Protein AF-A0A950A6N8-F1 (afdb_monomer_lite)

Secondary structure (DSSP, 8-state):
----------------------PPPPEEEEEBTEEEEESPPTT-EEEEE-TTS-EEEEEE--TTS-EEE-SPPSEEEEEEEETTS-BPPPEEEBPS-SS-S-SGGGGS---SSEEEEEEPTTSPEEEEEE-

Radius of gyration: 25.16 Å; chains: 1; bounding box: 44×27×98 Å

pLDDT: mean 86.9, std 16.75, range [38.62, 98.62]

Sequence (131 aa):
MHGRLTVALLVTAVLAAAPAAALARVQAGGSVQQVYVTGAGPGEGLALLNPRGRPVATTTAGSLGGAVFRDVRPGRGYRVRGAGGGATPAVTVLPDRPAPPRTRIYDQRIPASGYGYLTTRDGTKLAIDVR

Structure (mmCIF, N/CA/C/O backbone):
data_AF-A0A950A6N8-F1
#
_entry.id   AF-A0A950A6N8-F1
#
loop_
_atom_site.group_PDB
_atom_site.id
_atom_site.type_symbol
_atom_site.label_atom_id
_atom_site.label_alt_id
_atom_site.label_comp_id
_atom_site.label_asym_id
_atom_site.label_entity_id
_atom_site.label_seq_id
_atom_site.pdbx_PDB_ins_code
_atom_site.Cartn_x
_atom_site.Cartn_y
_atom_site.Cartn_z
_atom_site.occupancy
_atom_site.B_iso_or_equiv
_atom_site.auth_seq_id
_atom_site.auth_comp_id
_atom_site.auth_asym_id
_atom_site.auth_atom_id
_atom_site.pdbx_PDB_model_num
ATOM 1 N N . MET A 1 1 ? 23.478 10.017 77.909 1.00 38.97 1 MET A N 1
ATOM 2 C CA . MET A 1 1 ? 22.309 9.426 77.224 1.00 38.97 1 MET A CA 1
ATOM 3 C C . MET A 1 1 ? 22.150 10.137 75.890 1.00 38.97 1 MET A C 1
ATOM 5 O O . MET A 1 1 ? 22.063 11.355 75.887 1.00 38.97 1 MET A O 1
ATOM 9 N N . HIS A 1 2 ? 22.263 9.404 74.780 1.00 43.69 2 HIS A N 1
ATOM 10 C CA . HIS A 1 2 ? 22.273 9.942 73.413 1.00 43.69 2 HIS A CA 1
ATOM 11 C C . HIS A 1 2 ? 20.862 9.917 72.811 1.00 43.69 2 HIS A C 1
ATOM 13 O O . HIS A 1 2 ? 20.160 8.920 72.969 1.00 43.69 2 HIS A O 1
ATOM 19 N N . GLY A 1 3 ? 20.488 10.947 72.050 1.00 38.62 3 GLY A N 1
ATOM 20 C CA . GLY A 1 3 ? 19.356 10.887 71.119 1.00 38.62 3 GLY A CA 1
ATOM 21 C C . GLY A 1 3 ? 18.675 12.244 70.919 1.00 38.62 3 GLY A C 1
ATOM 22 O O . GLY A 1 3 ? 18.451 12.949 71.888 1.00 38.62 3 GLY A O 1
ATOM 23 N N . ARG A 1 4 ? 18.296 12.686 69.718 1.00 46.81 4 ARG A N 1
ATOM 24 C CA . ARG A 1 4 ? 18.285 12.087 68.374 1.00 46.81 4 ARG A CA 1
ATOM 25 C C . ARG A 1 4 ? 18.328 13.253 67.368 1.00 46.81 4 ARG A C 1
ATOM 27 O O . ARG A 1 4 ? 17.606 14.225 67.560 1.00 46.81 4 ARG A O 1
ATOM 34 N N . LEU A 1 5 ? 19.145 13.159 66.317 1.00 45.25 5 LEU A N 1
ATOM 35 C CA . LEU A 1 5 ? 19.094 14.071 65.166 1.00 45.25 5 LEU A CA 1
ATOM 36 C C . LEU A 1 5 ? 18.006 13.589 64.198 1.00 45.25 5 LEU A C 1
ATOM 38 O O . LEU A 1 5 ? 18.073 12.469 63.694 1.00 45.25 5 LE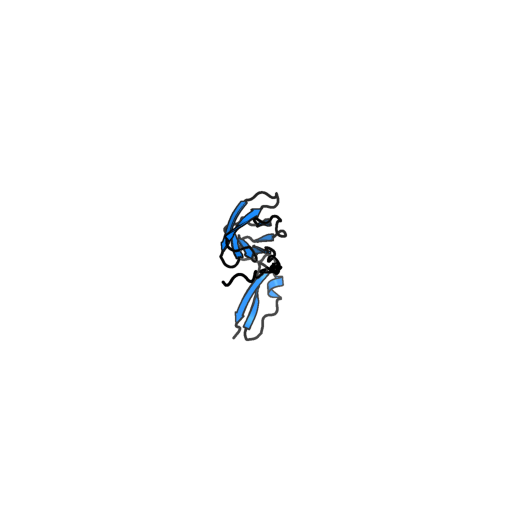U A O 1
ATOM 42 N N . THR A 1 6 ? 17.008 14.430 63.946 1.00 46.53 6 THR A N 1
ATOM 43 C CA . THR A 1 6 ? 15.945 14.189 62.966 1.00 46.53 6 THR A CA 1
ATOM 44 C C . THR A 1 6 ? 16.440 14.632 61.590 1.00 46.53 6 THR A C 1
ATOM 46 O O . THR A 1 6 ? 16.656 15.820 61.363 1.00 46.53 6 THR A O 1
ATOM 49 N N . VAL A 1 7 ? 16.642 13.691 60.668 1.00 47.34 7 VAL A N 1
ATOM 50 C CA . VAL A 1 7 ? 16.970 13.991 59.266 1.00 47.34 7 VAL A CA 1
ATOM 51 C C . VAL A 1 7 ? 15.663 14.066 58.479 1.00 47.34 7 VAL A C 1
ATOM 53 O O . VAL A 1 7 ? 14.929 13.084 58.402 1.00 47.34 7 VAL A O 1
ATOM 56 N N . ALA A 1 8 ? 15.357 15.236 57.918 1.00 52.34 8 ALA A N 1
ATOM 57 C CA . ALA A 1 8 ? 14.228 15.431 57.015 1.00 52.34 8 ALA A CA 1
ATOM 58 C C . ALA A 1 8 ? 14.658 15.109 55.575 1.00 52.34 8 ALA A C 1
ATOM 60 O O . ALA A 1 8 ? 15.556 15.750 55.030 1.00 52.34 8 ALA A O 1
ATOM 61 N N . LEU A 1 9 ? 14.025 14.104 54.968 1.00 47.03 9 LEU A N 1
ATOM 62 C CA . LEU A 1 9 ? 14.266 13.689 53.587 1.00 47.03 9 LEU A CA 1
ATOM 63 C C . LEU A 1 9 ? 13.333 14.472 52.647 1.00 47.03 9 LEU A C 1
ATOM 65 O O . LEU A 1 9 ? 12.128 14.229 52.612 1.00 47.03 9 LEU A O 1
ATOM 69 N N . LEU A 1 10 ? 13.891 15.416 51.889 1.00 50.34 10 LEU A N 1
ATOM 70 C CA . LEU A 1 10 ? 13.206 16.109 50.796 1.00 50.34 10 LEU A CA 1
ATOM 71 C C . LEU A 1 10 ? 13.211 15.211 49.551 1.00 50.34 10 LEU A C 1
ATOM 73 O O . LEU A 1 10 ? 14.262 14.971 48.962 1.00 50.34 10 LEU A O 1
ATOM 77 N N . VAL A 1 11 ? 12.040 14.711 49.155 1.00 54.00 11 VAL A N 1
ATOM 78 C CA . VAL A 1 11 ? 11.853 13.951 47.910 1.00 54.00 11 VAL A CA 1
ATOM 79 C C . VAL A 1 11 ? 11.400 14.916 46.815 1.00 54.00 11 VAL A C 1
ATOM 81 O O . VAL A 1 11 ? 10.250 15.348 46.789 1.00 54.00 11 VAL A O 1
ATOM 84 N N . THR A 1 12 ? 12.302 15.273 45.905 1.00 59.91 12 THR A N 1
ATOM 85 C CA . THR A 1 12 ? 11.986 16.018 44.680 1.00 59.91 12 THR A CA 1
ATOM 86 C C . THR A 1 12 ? 11.462 15.057 43.613 1.00 59.91 12 THR A C 1
ATOM 88 O O . THR A 1 12 ? 12.205 14.252 43.056 1.00 59.91 12 THR A O 1
ATOM 91 N N . ALA A 1 13 ? 10.164 15.135 43.313 1.00 59.97 13 ALA A N 1
ATOM 92 C CA . ALA A 1 13 ? 9.554 14.396 42.213 1.00 59.97 13 ALA A CA 1
ATOM 93 C C . ALA A 1 13 ? 9.910 15.059 40.871 1.00 59.97 13 ALA A C 1
ATOM 95 O O . ALA A 1 13 ? 9.390 16.119 40.527 1.00 59.97 13 ALA A O 1
ATOM 96 N N . VAL A 1 14 ? 10.807 14.436 40.107 1.00 65.12 14 VAL A N 1
ATOM 97 C CA . VAL A 1 14 ? 11.096 14.823 38.721 1.00 65.12 14 VAL A CA 1
ATOM 98 C C . VAL A 1 14 ? 9.996 14.243 37.826 1.00 65.12 14 VAL A C 1
ATOM 100 O O . VAL A 1 14 ? 9.944 13.033 37.612 1.00 65.12 14 VAL A O 1
ATOM 103 N N . LEU A 1 15 ? 9.107 15.089 37.292 1.00 59.59 15 LEU A N 1
ATOM 104 C CA . LEU A 1 15 ? 8.216 14.693 36.198 1.00 59.59 15 LEU A CA 1
ATOM 105 C C . LEU A 1 15 ? 9.052 14.567 34.916 1.00 59.59 15 LEU A C 1
ATOM 107 O O . LEU A 1 15 ? 9.364 15.560 34.261 1.00 59.59 15 LEU A O 1
ATOM 111 N N . ALA A 1 16 ? 9.422 13.341 34.555 1.00 64.69 16 ALA A N 1
ATOM 112 C CA . ALA A 1 16 ? 9.992 13.052 33.248 1.00 64.69 16 ALA A CA 1
ATOM 113 C C . ALA A 1 16 ? 8.889 13.183 32.183 1.00 64.69 16 ALA A C 1
ATOM 115 O 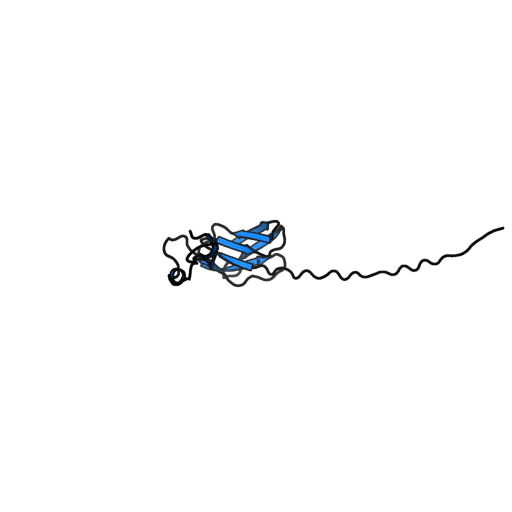O . ALA A 1 16 ? 8.052 12.294 32.026 1.00 64.69 16 ALA A O 1
ATOM 116 N N . ALA A 1 17 ? 8.868 14.300 31.454 1.00 62.44 17 ALA A N 1
ATOM 117 C CA . ALA A 1 17 ? 8.061 14.421 30.246 1.00 62.44 17 ALA A CA 1
ATOM 118 C C . ALA A 1 17 ? 8.649 13.483 29.181 1.00 62.44 17 ALA A C 1
ATOM 120 O O . ALA A 1 17 ? 9.688 13.774 28.588 1.00 62.44 17 ALA A O 1
ATOM 121 N N . ALA A 1 18 ? 8.017 12.326 28.972 1.00 64.31 18 ALA A N 1
ATOM 122 C CA . ALA A 1 18 ? 8.394 11.429 27.889 1.00 64.31 18 ALA A CA 1
ATOM 123 C C . ALA A 1 18 ? 8.197 12.149 26.541 1.00 64.31 18 ALA A C 1
ATOM 125 O O . ALA A 1 18 ? 7.174 12.820 26.359 1.00 64.31 18 ALA A O 1
ATOM 126 N N . PRO A 1 19 ? 9.131 12.025 25.581 1.00 53.25 19 PRO A N 1
ATOM 127 C CA . PRO A 1 19 ? 8.905 12.546 24.245 1.00 53.25 19 PRO A CA 1
ATOM 128 C C . PRO A 1 19 ? 7.690 11.827 23.656 1.00 53.25 19 PRO A C 1
ATOM 130 O O . PRO A 1 19 ? 7.666 10.598 23.569 1.00 53.25 19 PRO A O 1
ATOM 133 N N . ALA A 1 20 ? 6.666 12.586 23.265 1.00 56.84 20 ALA A N 1
ATOM 134 C CA . ALA A 1 20 ? 5.557 12.044 22.500 1.00 56.84 20 ALA A CA 1
ATOM 135 C C . ALA A 1 20 ? 6.125 11.537 21.170 1.00 56.84 20 ALA A C 1
ATOM 137 O O . ALA A 1 20 ? 6.457 12.330 20.287 1.00 56.84 20 ALA A O 1
ATOM 138 N N . ALA A 1 21 ? 6.294 10.220 21.043 1.00 55.75 21 ALA A N 1
ATOM 139 C CA . ALA A 1 21 ? 6.631 9.606 19.773 1.00 55.75 21 ALA A CA 1
ATOM 140 C C . ALA A 1 21 ? 5.566 10.048 18.764 1.00 55.75 21 ALA A C 1
ATOM 142 O O . ALA A 1 21 ? 4.377 9.787 18.961 1.00 55.75 21 ALA A O 1
ATOM 143 N N . ALA A 1 22 ? 5.979 10.767 17.719 1.00 55.31 22 ALA A N 1
ATOM 144 C CA . ALA A 1 22 ? 5.080 11.113 16.633 1.00 55.31 22 ALA A CA 1
ATOM 145 C C . ALA A 1 22 ? 4.523 9.797 16.084 1.00 55.31 22 ALA A C 1
ATOM 147 O O . ALA A 1 22 ? 5.279 8.988 15.545 1.00 55.31 22 ALA A O 1
ATOM 148 N N . LEU A 1 23 ? 3.224 9.553 16.283 1.00 56.31 23 LEU A N 1
ATOM 149 C CA . LEU A 1 23 ? 2.574 8.362 15.755 1.00 56.31 23 LEU A CA 1
ATOM 150 C C . LEU A 1 23 ? 2.838 8.344 14.252 1.00 56.31 23 LEU A C 1
ATOM 152 O O . LEU A 1 23 ? 2.437 9.272 13.540 1.00 56.31 23 LEU A O 1
ATOM 156 N N . ALA A 1 24 ? 3.554 7.321 13.779 1.00 64.25 24 ALA A N 1
ATOM 157 C CA . ALA A 1 24 ? 3.692 7.096 12.354 1.00 64.25 24 ALA A CA 1
ATOM 158 C C . ALA A 1 24 ? 2.272 7.076 11.784 1.00 64.25 24 ALA A C 1
ATOM 160 O O . ALA A 1 24 ? 1.403 6.335 12.242 1.00 64.25 24 ALA A O 1
ATOM 161 N N . ARG A 1 25 ? 1.986 7.988 10.855 1.00 80.69 25 ARG A N 1
ATOM 162 C CA . ARG A 1 25 ? 0.647 8.057 10.288 1.00 80.69 25 ARG A CA 1
ATOM 163 C C . ARG A 1 25 ? 0.450 6.807 9.447 1.00 80.69 25 ARG A C 1
ATOM 165 O O . ARG A 1 25 ? 1.212 6.603 8.499 1.00 80.69 25 ARG A O 1
ATOM 172 N N . VAL A 1 26 ? -0.588 6.034 9.765 1.00 90.12 26 VAL A N 1
ATOM 173 C CA . VAL A 1 26 ? -1.008 4.886 8.958 1.00 90.12 26 VAL A CA 1
ATOM 174 C C . VAL A 1 26 ? -1.140 5.326 7.503 1.00 90.12 26 VAL A C 1
ATOM 176 O O . VAL A 1 26 ? -1.901 6.242 7.169 1.00 90.12 26 VAL A O 1
ATOM 179 N N . GLN A 1 27 ? -0.372 4.677 6.641 1.00 93.69 27 GLN A N 1
ATOM 180 C CA . GLN A 1 27 ? -0.378 4.869 5.200 1.00 93.69 27 GLN A C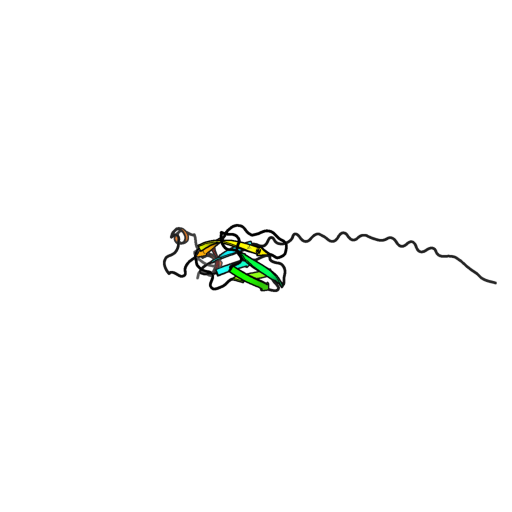A 1
ATOM 181 C C . GLN A 1 27 ? -0.904 3.608 4.541 1.00 93.69 27 GLN A C 1
ATOM 183 O O . GLN A 1 27 ? -0.675 2.501 5.020 1.00 93.69 27 GLN A O 1
ATOM 188 N N . ALA A 1 28 ? -1.607 3.780 3.428 1.00 96.69 28 ALA A N 1
ATOM 189 C CA . ALA A 1 28 ? -2.078 2.667 2.627 1.00 96.69 28 ALA A CA 1
ATOM 190 C C . ALA A 1 28 ? -1.824 2.937 1.148 1.00 96.69 28 ALA A C 1
ATOM 192 O O . ALA A 1 28 ? -1.950 4.074 0.688 1.00 96.69 28 ALA A O 1
ATOM 193 N N . GLY A 1 29 ? -1.521 1.876 0.410 1.00 97.44 29 GLY A N 1
ATOM 194 C CA . GLY A 1 29 ? -1.461 1.888 -1.044 1.00 97.44 29 GLY A CA 1
ATOM 195 C C . GLY A 1 29 ? -2.251 0.722 -1.617 1.00 97.44 29 GLY A C 1
ATOM 196 O O . GLY A 1 29 ? -2.317 -0.360 -1.035 1.00 97.44 29 GLY A O 1
ATOM 197 N N . GLY A 1 30 ? -2.908 0.965 -2.745 1.00 97.75 30 GLY A N 1
ATOM 198 C CA . GLY A 1 30 ? -3.586 -0.088 -3.485 1.00 97.75 30 GLY A CA 1
ATOM 199 C C . GLY A 1 30 ? -2.626 -0.731 -4.477 1.00 97.75 30 GLY A C 1
ATOM 200 O O . GLY A 1 30 ? -1.818 -0.042 -5.090 1.00 97.75 30 GLY A O 1
ATOM 201 N N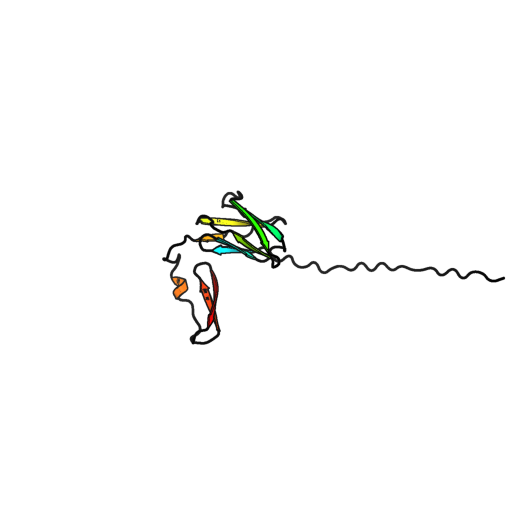 . SER A 1 31 ? -2.727 -2.045 -4.624 1.00 96.75 31 SER A N 1
ATOM 202 C CA . SER A 1 31 ? -1.943 -2.848 -5.559 1.00 96.75 31 SER A CA 1
ATOM 203 C C . SER A 1 31 ? -2.878 -3.741 -6.381 1.00 96.75 31 SER A C 1
ATOM 205 O O . SER A 1 31 ? -4.086 -3.494 -6.465 1.00 96.75 31 SER A O 1
ATOM 207 N N . VAL A 1 32 ? -2.338 -4.759 -7.039 1.00 96.25 32 VAL A N 1
ATOM 208 C CA . VAL A 1 32 ? -3.114 -5.736 -7.803 1.00 96.25 32 VAL A CA 1
ATOM 209 C C . VAL A 1 32 ? -3.856 -6.641 -6.829 1.00 96.25 32 VAL A C 1
ATOM 211 O O . VAL A 1 32 ? -3.235 -7.404 -6.097 1.00 96.25 32 VAL A O 1
ATOM 214 N N . GLN A 1 33 ? -5.184 -6.505 -6.794 1.00 98.00 33 GLN A N 1
ATOM 215 C CA . GLN A 1 33 ? -6.084 -7.238 -5.892 1.00 98.00 33 GLN A CA 1
ATOM 216 C C . GLN A 1 33 ? -5.693 -7.151 -4.407 1.00 98.00 33 GLN A C 1
ATOM 218 O O . GLN A 1 33 ? -6.007 -8.032 -3.609 1.00 98.00 33 GLN A O 1
ATOM 223 N N . GLN A 1 34 ? -4.979 -6.094 -4.020 1.00 98.12 34 GLN A N 1
ATOM 224 C CA . GLN A 1 34 ? -4.403 -5.958 -2.689 1.00 98.12 34 GLN A CA 1
ATOM 225 C C . GLN A 1 34 ? -4.451 -4.511 -2.203 1.00 98.12 34 GLN A C 1
ATOM 227 O O . GLN A 1 34 ? -4.477 -3.566 -2.996 1.00 98.12 34 GLN A O 1
ATOM 232 N N . VAL A 1 35 ? -4.414 -4.345 -0.882 1.00 98.62 35 VAL A N 1
ATOM 233 C CA . VAL A 1 35 ? -4.114 -3.071 -0.216 1.00 98.62 35 VAL A CA 1
ATOM 234 C C . VAL A 1 35 ? -3.036 -3.328 0.826 1.00 98.62 35 VAL A C 1
ATOM 236 O O . VAL A 1 35 ? -3.243 -4.137 1.728 1.00 98.62 35 VAL A O 1
ATOM 239 N N . TYR A 1 36 ? -1.896 -2.653 0.706 1.00 97.81 36 TYR A N 1
ATOM 240 C CA . TYR A 1 36 ? -0.825 -2.714 1.698 1.00 97.81 36 TYR A CA 1
ATOM 241 C C . TYR A 1 36 ? -0.918 -1.532 2.661 1.00 97.81 36 TYR A C 1
ATOM 243 O O . TYR A 1 36 ? -1.419 -0.463 2.305 1.00 97.81 36 TYR A O 1
ATOM 251 N N . VAL A 1 37 ? -0.427 -1.737 3.878 1.00 97.00 37 VAL A N 1
ATOM 252 C CA . VAL A 1 37 ? -0.416 -0.759 4.966 1.00 97.00 37 VAL A CA 1
ATOM 253 C C . VAL A 1 37 ? 0.985 -0.666 5.544 1.00 97.00 37 VAL A C 1
ATOM 255 O O . VAL A 1 37 ? 1.651 -1.688 5.712 1.00 97.00 37 VAL A O 1
ATOM 258 N N . THR A 1 38 ? 1.409 0.551 5.871 1.00 95.12 38 THR A N 1
ATOM 259 C CA . THR A 1 38 ? 2.644 0.835 6.607 1.00 95.12 38 THR A CA 1
ATOM 260 C C . THR A 1 38 ? 2.385 1.863 7.706 1.00 95.12 38 THR A C 1
ATOM 262 O O . THR A 1 38 ? 1.415 2.624 7.652 1.00 95.12 38 THR A O 1
ATOM 265 N N . GLY A 1 39 ? 3.259 1.891 8.713 1.00 92.31 39 GLY A N 1
ATOM 266 C CA . GLY A 1 39 ? 3.185 2.866 9.803 1.00 92.31 39 GLY A CA 1
ATOM 267 C C . GLY A 1 39 ? 2.051 2.619 10.798 1.00 92.31 39 GLY A C 1
ATOM 268 O O . GLY A 1 39 ? 1.738 3.521 11.562 1.00 92.31 39 GLY A O 1
ATOM 269 N N . ALA A 1 40 ? 1.428 1.438 10.794 1.00 93.81 40 ALA A N 1
ATOM 270 C CA . ALA A 1 40 ? 0.523 1.037 11.869 1.00 93.81 40 ALA A CA 1
ATOM 271 C C . ALA A 1 40 ? 1.308 0.698 13.145 1.00 93.81 40 ALA A C 1
ATOM 273 O O . ALA A 1 40 ? 2.497 0.376 13.091 1.00 93.81 40 ALA A O 1
ATOM 274 N N . GLY A 1 41 ? 0.646 0.744 14.299 1.00 91.69 41 GLY A N 1
ATOM 275 C CA . GLY A 1 41 ? 1.218 0.224 15.536 1.00 91.69 41 GLY A CA 1
ATOM 276 C C . GLY A 1 41 ? 1.464 -1.292 15.449 1.00 91.69 41 GLY A C 1
ATOM 277 O O . GLY A 1 41 ? 0.707 -1.996 14.772 1.00 91.69 41 GLY A O 1
ATOM 278 N N . PRO A 1 42 ? 2.489 -1.838 16.130 1.00 93.69 42 PRO A N 1
ATOM 279 C CA . PRO A 1 42 ? 2.677 -3.284 16.227 1.00 93.69 42 PRO A CA 1
ATOM 280 C C . PRO A 1 42 ? 1.425 -3.968 16.788 1.00 93.69 42 PRO A C 1
ATOM 282 O O . PRO A 1 42 ? 0.933 -3.584 17.848 1.00 93.69 42 PRO A O 1
ATOM 285 N N . GLY A 1 43 ? 0.892 -4.970 16.083 1.00 94.50 43 GLY A N 1
ATOM 286 C CA . GLY A 1 43 ? -0.326 -5.664 16.510 1.00 94.50 43 GLY A CA 1
ATOM 287 C C . GLY A 1 43 ? -1.614 -4.838 16.387 1.00 94.50 43 GLY A C 1
ATOM 288 O O . GLY A 1 43 ? -2.660 -5.278 16.861 1.00 94.50 43 GLY A O 1
ATOM 289 N N . GLU A 1 44 ? -1.575 -3.654 15.767 1.00 94.31 44 GLU A N 1
ATOM 290 C CA . GLU A 1 44 ? -2.762 -2.817 15.597 1.00 94.31 44 GLU A CA 1
ATOM 291 C C . GLU A 1 44 ? -3.794 -3.502 14.688 1.00 94.31 44 GLU A C 1
ATOM 293 O O . GLU A 1 44 ? -3.473 -3.990 13.600 1.00 94.31 44 GLU A O 1
ATOM 298 N N . GLY A 1 45 ? -5.057 -3.505 15.123 1.00 95.12 45 GLY A N 1
ATOM 299 C CA . GLY A 1 45 ? -6.183 -3.957 14.314 1.00 95.12 45 GLY A CA 1
ATOM 300 C C . GLY A 1 45 ? -6.532 -2.949 13.217 1.00 95.12 45 GLY A C 1
ATOM 301 O O . GLY A 1 45 ? -6.736 -1.763 13.479 1.00 95.12 45 GLY A O 1
ATOM 302 N N . LEU A 1 46 ? -6.647 -3.435 11.984 1.00 97.06 46 LEU A N 1
ATOM 303 C CA . LEU A 1 46 ? -6.910 -2.636 10.792 1.00 97.06 46 LEU A CA 1
ATOM 304 C C . LEU A 1 46 ? -8.172 -3.133 10.085 1.00 97.06 46 LEU A C 1
ATOM 306 O O . LEU A 1 46 ? -8.379 -4.334 9.915 1.00 97.06 46 LEU A O 1
ATOM 310 N N . ALA A 1 47 ? -8.991 -2.202 9.599 1.00 97.62 47 ALA A N 1
ATOM 311 C CA . ALA A 1 47 ? -10.157 -2.493 8.773 1.00 97.62 47 ALA A CA 1
ATOM 312 C C . ALA A 1 47 ? -10.025 -1.843 7.394 1.00 97.62 47 ALA A C 1
ATOM 314 O O . ALA A 1 47 ? -9.798 -0.635 7.283 1.00 97.62 47 ALA A O 1
ATOM 315 N N . LEU A 1 48 ? -10.231 -2.630 6.339 1.00 98.44 48 LEU A N 1
ATOM 316 C CA . LEU A 1 48 ? -10.379 -2.127 4.982 1.00 98.44 48 LEU A CA 1
ATOM 317 C C . LEU A 1 48 ? -11.840 -1.752 4.746 1.00 98.44 48 LEU A C 1
ATOM 319 O O . LEU A 1 48 ? -12.731 -2.596 4.812 1.00 98.44 48 LEU A O 1
ATOM 323 N N . LEU A 1 49 ? -12.083 -0.484 4.447 1.00 98.31 49 LEU A N 1
ATOM 324 C CA . LEU A 1 49 ? -13.391 0.076 4.151 1.00 98.31 49 LEU A CA 1
ATOM 325 C C . LEU A 1 49 ? -13.572 0.207 2.640 1.00 98.31 49 LEU A C 1
ATOM 327 O O . LEU A 1 49 ? -12.667 0.640 1.924 1.00 98.31 49 LEU A O 1
ATOM 331 N N . ASN A 1 50 ? -14.764 -0.121 2.154 1.00 98.12 50 ASN A N 1
ATOM 332 C CA . ASN A 1 50 ? -15.170 0.173 0.784 1.00 98.12 50 ASN A CA 1
ATOM 333 C C . ASN A 1 50 ? -15.549 1.665 0.617 1.00 98.12 50 ASN A C 1
ATOM 335 O O . ASN A 1 50 ? -15.617 2.399 1.606 1.00 98.12 50 ASN A O 1
ATOM 339 N N . PRO A 1 51 ? -15.880 2.127 -0.605 1.00 97.62 51 PRO A N 1
ATOM 340 C CA . PRO A 1 51 ? -16.217 3.536 -0.852 1.00 97.62 51 PRO A CA 1
ATOM 341 C C . PRO A 1 51 ? -17.436 4.061 -0.087 1.00 97.62 51 PRO A C 1
ATOM 343 O O . PRO A 1 51 ? -17.602 5.268 0.041 1.00 97.62 51 PRO A O 1
ATOM 346 N N . ARG A 1 52 ? -18.291 3.167 0.424 1.00 97.25 52 ARG A N 1
ATOM 347 C CA . ARG A 1 52 ? -19.459 3.500 1.254 1.00 97.25 52 ARG A CA 1
ATOM 348 C C . ARG A 1 52 ? -19.130 3.505 2.753 1.00 97.25 52 ARG A C 1
ATOM 350 O O . ARG A 1 52 ? -20.042 3.551 3.569 1.00 97.25 52 ARG A O 1
ATOM 357 N N . GLY A 1 53 ? -17.854 3.380 3.121 1.00 95.75 53 GLY A N 1
ATOM 358 C CA . GLY A 1 53 ? -17.392 3.340 4.508 1.00 95.75 53 GLY A CA 1
ATOM 359 C C . GLY A 1 53 ? -17.654 2.017 5.232 1.00 95.75 53 GLY A C 1
ATOM 360 O O . GLY A 1 53 ? -17.416 1.934 6.435 1.00 95.75 53 GLY A O 1
ATOM 361 N N . ARG A 1 54 ? -18.127 0.972 4.536 1.00 97.00 54 ARG A N 1
ATOM 362 C CA . ARG A 1 54 ? -18.387 -0.335 5.159 1.00 97.00 54 ARG A CA 1
ATOM 363 C C . ARG A 1 54 ? -17.116 -1.185 5.185 1.00 97.00 54 ARG A C 1
ATOM 365 O O . ARG A 1 54 ? -16.455 -1.261 4.145 1.00 97.00 54 ARG A O 1
ATOM 372 N N . PRO A 1 55 ? -16.795 -1.849 6.309 1.00 96.94 55 PRO A N 1
ATOM 373 C CA . PRO A 1 55 ? -15.686 -2.789 6.361 1.00 96.94 55 PRO A CA 1
ATOM 374 C C . PRO A 1 55 ? -15.949 -3.970 5.421 1.00 96.94 55 PRO A C 1
ATOM 376 O O . PRO A 1 55 ? -17.059 -4.496 5.371 1.00 96.94 55 PRO A O 1
ATOM 379 N N . VAL A 1 56 ? -14.933 -4.351 4.652 1.00 98.12 56 VAL A N 1
ATOM 380 C CA . VAL A 1 56 ? -14.953 -5.512 3.744 1.00 98.12 56 VAL A CA 1
ATOM 381 C C . VAL A 1 56 ? -13.914 -6.565 4.112 1.00 98.12 56 VAL A C 1
ATOM 383 O O . VAL A 1 56 ? -14.037 -7.701 3.674 1.00 98.12 56 VAL A O 1
ATOM 386 N N . ALA A 1 57 ? -12.909 -6.194 4.905 1.00 98.12 57 ALA A N 1
ATOM 387 C CA . ALA A 1 57 ? -11.911 -7.098 5.459 1.00 98.12 57 ALA A CA 1
ATOM 388 C C . ALA A 1 57 ? -11.283 -6.473 6.710 1.00 98.12 57 ALA A C 1
ATOM 390 O O . ALA A 1 57 ? -11.259 -5.245 6.857 1.00 98.12 57 ALA A O 1
ATOM 391 N N . THR A 1 58 ? -10.739 -7.313 7.583 1.00 97.50 58 THR A N 1
ATOM 392 C CA . THR A 1 58 ? -9.936 -6.915 8.743 1.00 97.50 58 THR A CA 1
ATOM 393 C C . THR A 1 58 ? -8.627 -7.693 8.754 1.00 97.50 58 THR A C 1
ATOM 395 O O . THR A 1 58 ? -8.533 -8.778 8.183 1.00 97.50 58 THR A O 1
ATOM 398 N N . THR A 1 59 ? -7.595 -7.115 9.356 1.00 97.44 59 THR A N 1
ATOM 399 C CA . THR A 1 59 ? -6.298 -7.765 9.563 1.00 97.44 59 THR A CA 1
ATOM 400 C C . THR A 1 59 ? -5.588 -7.119 10.749 1.00 97.44 59 THR A C 1
ATOM 402 O O . THR A 1 59 ? -6.063 -6.117 11.287 1.00 97.44 59 THR A O 1
ATOM 405 N N . THR A 1 60 ? -4.444 -7.668 11.131 1.00 96.69 60 THR A N 1
ATOM 406 C CA . THR A 1 60 ? -3.598 -7.141 12.201 1.00 96.69 60 THR A CA 1
ATOM 407 C C . THR A 1 60 ? -2.234 -6.787 11.631 1.00 96.69 60 THR A C 1
ATOM 409 O O . THR A 1 60 ? -1.670 -7.544 10.839 1.00 96.69 60 THR A O 1
ATOM 412 N N . ALA A 1 61 ? -1.700 -5.631 12.017 1.00 96.81 61 ALA A N 1
ATOM 413 C CA . ALA A 1 61 ? -0.351 -5.243 11.642 1.00 96.81 61 ALA A CA 1
ATOM 414 C C . ALA A 1 61 ? 0.694 -6.149 12.307 1.00 96.81 61 ALA A C 1
ATOM 416 O O . ALA A 1 61 ? 0.588 -6.496 13.484 1.00 96.81 61 ALA A O 1
ATOM 417 N N . GLY A 1 62 ? 1.731 -6.510 11.554 1.00 96.19 62 GLY A N 1
ATOM 418 C CA . GLY A 1 62 ? 2.889 -7.219 12.090 1.00 96.19 62 GLY A CA 1
ATOM 419 C C . GLY A 1 62 ? 3.697 -6.360 13.067 1.00 96.19 62 GLY A C 1
ATOM 420 O O . GLY A 1 62 ? 3.411 -5.182 13.283 1.00 96.19 62 GLY A O 1
ATOM 421 N N . SER A 1 63 ? 4.766 -6.932 13.620 1.00 96.25 63 SER A N 1
ATOM 42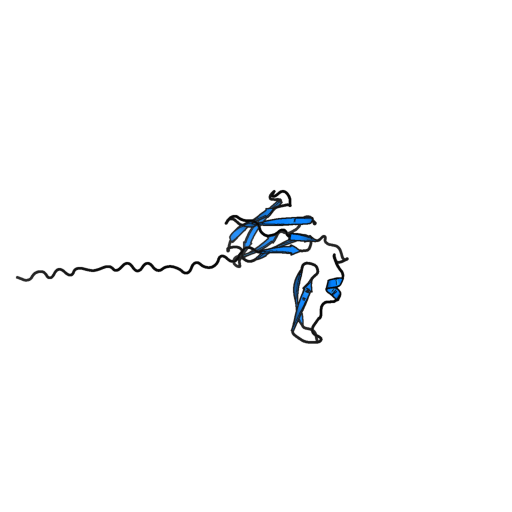2 C CA . SER A 1 63 ? 5.631 -6.263 14.607 1.00 96.25 63 SER A CA 1
ATOM 423 C C . SER A 1 63 ? 6.284 -4.971 14.102 1.00 96.25 63 SER A C 1
ATOM 425 O O . SER A 1 63 ? 6.610 -4.101 14.900 1.00 96.25 63 SER A O 1
ATOM 427 N N . LEU A 1 64 ? 6.449 -4.829 12.785 1.00 95.00 64 LEU A N 1
ATOM 428 C CA . LEU A 1 64 ? 7.017 -3.642 12.137 1.00 95.00 64 LEU A CA 1
ATOM 429 C C . LEU A 1 64 ? 5.949 -2.653 11.629 1.00 95.00 64 LEU A C 1
ATOM 431 O O . LEU A 1 64 ? 6.277 -1.728 10.889 1.00 95.00 64 LEU A O 1
ATOM 435 N N . GLY A 1 65 ? 4.668 -2.857 11.958 1.00 94.31 65 GLY A N 1
ATOM 436 C CA . GLY A 1 65 ? 3.592 -1.943 11.554 1.00 94.31 65 GLY A CA 1
ATOM 437 C C . GLY A 1 65 ? 3.120 -2.090 10.104 1.00 94.31 65 GLY A C 1
ATOM 438 O O . GLY A 1 65 ? 2.498 -1.178 9.553 1.00 94.31 65 GLY A O 1
ATOM 439 N N . GLY A 1 66 ? 3.448 -3.217 9.464 1.00 96.06 66 GLY A N 1
ATOM 440 C CA . GLY A 1 66 ? 3.025 -3.555 8.106 1.00 96.06 66 GLY A CA 1
ATOM 441 C C . GLY A 1 66 ? 1.848 -4.531 8.082 1.00 96.06 66 GLY A C 1
ATOM 442 O O . GLY A 1 66 ? 1.782 -5.438 8.910 1.00 96.06 66 GLY A O 1
ATOM 443 N N . ALA A 1 67 ? 0.946 -4.384 7.111 1.00 97.62 67 ALA A N 1
ATOM 444 C CA . ALA A 1 67 ? -0.125 -5.348 6.848 1.00 97.62 67 ALA A CA 1
ATOM 445 C C . ALA A 1 67 ? -0.493 -5.393 5.360 1.00 97.62 67 ALA A C 1
ATOM 447 O O . ALA A 1 67 ? -0.251 -4.435 4.626 1.00 97.62 67 ALA A O 1
ATOM 448 N N . VAL A 1 68 ? -1.118 -6.486 4.917 1.00 98.19 68 VAL A N 1
ATOM 449 C CA . VAL A 1 68 ? -1.640 -6.620 3.550 1.00 98.19 68 VAL A CA 1
ATOM 450 C C . VAL A 1 68 ? -3.031 -7.242 3.592 1.00 98.19 68 VAL A C 1
ATOM 452 O O . VAL A 1 68 ? -3.214 -8.333 4.127 1.00 98.19 68 VAL A O 1
ATOM 455 N N . PHE A 1 69 ? -4.004 -6.566 2.987 1.00 98.56 69 PHE A N 1
ATOM 456 C CA . PHE A 1 69 ? -5.292 -7.149 2.627 1.00 98.56 69 PHE A CA 1
ATOM 457 C C . PHE A 1 69 ? -5.148 -7.812 1.258 1.00 98.56 69 PHE A C 1
ATOM 459 O O . PHE A 1 69 ? -4.799 -7.135 0.288 1.00 98.56 69 PHE A O 1
ATOM 466 N N . ARG A 1 70 ? -5.391 -9.122 1.187 1.00 97.94 70 ARG A N 1
ATOM 467 C CA . ARG A 1 70 ? -5.319 -9.917 -0.047 1.00 97.94 70 ARG A CA 1
ATOM 468 C C . ARG A 1 70 ? -6.702 -10.126 -0.653 1.00 97.94 70 ARG A C 1
ATOM 470 O O . ARG A 1 70 ? -7.706 -9.867 0.007 1.00 97.94 70 ARG A O 1
ATOM 477 N N . ASP A 1 71 ? -6.725 -10.540 -1.917 1.00 97.56 71 ASP A N 1
ATOM 478 C CA . ASP A 1 71 ? -7.933 -10.917 -2.662 1.00 97.56 71 ASP A CA 1
ATOM 479 C C . ASP A 1 71 ? -9.026 -9.835 -2.658 1.00 97.56 71 ASP A C 1
ATOM 481 O O . ASP A 1 71 ? -10.232 -10.091 -2.691 1.00 97.56 71 ASP A O 1
ATOM 485 N N . VAL A 1 72 ? -8.595 -8.574 -2.627 1.00 98.38 72 VAL A N 1
ATOM 486 C CA . VAL A 1 72 ? -9.484 -7.420 -2.624 1.00 98.38 72 VAL A CA 1
ATOM 487 C C . VAL A 1 72 ? -10.035 -7.229 -4.029 1.00 98.38 72 VAL A C 1
ATOM 489 O O . VAL A 1 72 ? -9.290 -7.108 -5.003 1.00 98.38 72 VAL A O 1
ATOM 492 N N . ARG A 1 73 ? -11.364 -7.148 -4.142 1.00 98.25 73 ARG A N 1
ATOM 493 C CA . ARG A 1 73 ? -12.014 -6.877 -5.428 1.00 98.25 73 ARG A CA 1
ATOM 494 C C . ARG A 1 73 ? -11.466 -5.576 -6.044 1.00 98.25 73 ARG A C 1
ATOM 496 O O . ARG A 1 73 ? -11.424 -4.561 -5.346 1.00 98.25 73 ARG A O 1
ATOM 503 N N . PRO A 1 74 ? -11.105 -5.563 -7.340 1.00 98.00 74 PRO A N 1
ATOM 504 C CA . PRO A 1 74 ? -10.639 -4.351 -8.005 1.00 98.00 74 PRO A CA 1
ATOM 505 C C . PRO A 1 74 ? -11.650 -3.208 -7.910 1.00 98.00 74 PRO A C 1
ATOM 507 O O . PRO A 1 74 ? -12.859 -3.408 -8.056 1.00 98.00 74 PRO A O 1
ATOM 510 N N . GLY A 1 75 ? -11.157 -1.994 -7.679 1.00 98.00 75 GLY A N 1
ATOM 511 C CA . GLY A 1 75 ? -12.006 -0.821 -7.514 1.00 98.00 75 GLY A CA 1
ATOM 512 C C . GLY A 1 75 ? -11.295 0.366 -6.875 1.00 98.00 75 GLY A C 1
ATOM 513 O O . GLY A 1 75 ? -10.226 0.249 -6.285 1.00 98.00 75 GLY A O 1
ATOM 514 N N . ARG A 1 76 ? -11.915 1.538 -6.992 1.00 98.19 76 ARG A N 1
ATOM 515 C CA . ARG A 1 76 ? -11.447 2.795 -6.390 1.00 98.19 76 ARG A CA 1
ATOM 516 C C . ARG A 1 76 ? -12.142 3.058 -5.061 1.00 98.19 76 ARG A C 1
ATOM 518 O O . ARG A 1 76 ? -13.244 2.563 -4.851 1.00 98.19 76 ARG A O 1
ATOM 525 N N . GLY A 1 77 ? -11.568 3.934 -4.241 1.00 98.31 77 GLY A N 1
ATOM 526 C CA . GLY A 1 77 ? -12.251 4.506 -3.076 1.00 98.31 77 GLY A CA 1
ATOM 527 C C . GLY A 1 77 ? -12.116 3.687 -1.793 1.00 98.31 77 GLY A C 1
ATOM 528 O O . GLY A 1 77 ? -12.817 3.971 -0.825 1.00 98.31 77 GLY A O 1
ATOM 529 N N . TYR A 1 78 ? -11.239 2.685 -1.781 1.00 98.62 78 TYR A N 1
ATOM 530 C CA . TYR A 1 78 ? -10.938 1.923 -0.576 1.00 98.62 78 TYR A CA 1
ATOM 531 C C . TYR A 1 78 ? -10.181 2.782 0.430 1.00 98.62 78 TYR A C 1
ATOM 533 O O . TYR A 1 78 ? -9.396 3.640 0.038 1.00 98.62 78 TYR A O 1
ATOM 541 N N . ARG A 1 79 ? -10.396 2.559 1.723 1.00 98.31 79 ARG A N 1
ATOM 542 C CA . ARG A 1 79 ? -9.690 3.273 2.796 1.00 98.31 79 ARG A CA 1
ATOM 543 C C . ARG A 1 79 ? -9.324 2.303 3.900 1.00 98.31 79 ARG A C 1
ATOM 545 O O . ARG A 1 79 ? -10.102 1.402 4.182 1.00 98.31 79 ARG A O 1
ATOM 552 N N . VAL A 1 80 ? -8.193 2.508 4.554 1.00 98.00 80 VAL A N 1
ATOM 553 C CA . VAL A 1 80 ? -7.820 1.730 5.739 1.00 98.00 80 VAL A CA 1
ATOM 554 C C . VAL A 1 80 ? -8.126 2.554 6.976 1.00 98.00 80 VAL A C 1
ATOM 556 O O . VAL A 1 80 ? -7.864 3.754 7.002 1.00 98.00 80 VAL A O 1
ATOM 559 N N . ARG A 1 81 ? -8.709 1.925 7.992 1.00 95.62 81 ARG A N 1
ATOM 560 C CA . ARG A 1 81 ? -8.962 2.531 9.298 1.00 95.62 81 ARG A CA 1
ATOM 561 C C . ARG A 1 81 ? -8.254 1.712 10.369 1.00 95.62 81 ARG A C 1
ATOM 563 O O . ARG A 1 81 ? -8.496 0.509 10.454 1.00 95.62 81 ARG A O 1
ATOM 570 N N . GLY A 1 82 ? -7.407 2.378 11.147 1.00 90.44 82 GLY A N 1
ATOM 571 C CA . GLY A 1 82 ? -6.775 1.816 12.339 1.00 90.44 82 GLY A CA 1
ATOM 572 C C . GLY A 1 82 ? -7.628 1.979 13.594 1.00 90.44 82 GLY A C 1
ATOM 573 O O . GLY A 1 82 ? -8.688 2.616 13.564 1.00 90.44 82 GLY A O 1
ATOM 574 N N . ALA A 1 83 ? -7.158 1.407 14.699 1.00 78.25 83 ALA A N 1
ATOM 575 C CA . ALA A 1 83 ? -7.861 1.414 15.982 1.00 78.25 83 ALA A CA 1
ATOM 576 C C . ALA A 1 83 ? -7.912 2.819 16.610 1.00 78.25 83 ALA A C 1
ATOM 578 O O . ALA A 1 83 ? -8.895 3.163 17.261 1.00 78.25 83 ALA A O 1
ATOM 579 N N . GLY A 1 84 ? -6.898 3.655 16.349 1.00 71.88 84 GLY A N 1
ATOM 580 C CA . GLY A 1 84 ? -6.786 5.027 16.867 1.00 71.88 84 GLY A CA 1
ATOM 581 C C . GLY A 1 84 ? -7.749 6.055 16.256 1.00 71.88 84 GLY A C 1
ATOM 582 O O . GLY A 1 84 ? -7.725 7.219 16.645 1.00 71.88 84 GLY A O 1
ATOM 583 N N . GLY A 1 85 ? -8.611 5.643 15.320 1.00 69.88 85 GLY A N 1
ATOM 584 C CA . GLY A 1 85 ? -9.574 6.525 14.663 1.00 69.88 85 GLY A CA 1
ATOM 585 C C . GLY A 1 85 ? -8.964 7.341 13.517 1.00 69.88 85 GLY A C 1
ATOM 586 O O . GLY A 1 85 ? -7.803 7.735 13.528 1.00 69.88 85 GLY A O 1
ATOM 587 N N . GLY A 1 86 ? -9.767 7.573 12.477 1.00 81.50 86 GLY A N 1
ATOM 588 C CA . GLY A 1 86 ? -9.323 8.175 11.218 1.00 81.50 86 GLY A CA 1
ATOM 589 C C . GLY A 1 86 ? -9.042 7.133 10.132 1.00 81.50 86 GLY A C 1
ATOM 590 O O . GLY A 1 86 ? -8.512 6.053 10.381 1.00 81.50 86 GLY A O 1
ATOM 591 N N . ALA A 1 87 ? -9.458 7.448 8.906 1.00 90.44 87 ALA A N 1
ATOM 592 C CA . ALA A 1 87 ? -9.223 6.608 7.740 1.00 90.44 87 ALA A CA 1
ATOM 593 C C . ALA A 1 87 ? -8.156 7.235 6.838 1.00 90.44 87 ALA A C 1
ATOM 595 O O . ALA A 1 87 ? -8.059 8.461 6.729 1.00 90.44 87 ALA A O 1
ATOM 596 N N . THR A 1 88 ? -7.387 6.401 6.147 1.00 95.50 88 THR A N 1
ATOM 597 C CA . THR A 1 88 ? -6.428 6.856 5.141 1.00 95.50 88 THR A CA 1
ATOM 598 C C . THR A 1 88 ? -7.132 7.613 4.006 1.00 95.50 88 THR A C 1
ATOM 600 O O . THR A 1 88 ? -8.354 7.484 3.798 1.00 95.50 88 THR A O 1
ATOM 603 N N . PRO A 1 89 ? -6.371 8.368 3.194 1.00 96.25 89 PRO A N 1
ATOM 604 C CA . PRO A 1 89 ? -6.811 8.728 1.855 1.00 96.25 89 PRO A CA 1
ATOM 605 C C . PRO A 1 89 ? -7.297 7.502 1.071 1.00 96.25 89 PRO A C 1
ATOM 607 O O . PRO A 1 89 ? -6.929 6.360 1.362 1.00 96.25 89 PRO A O 1
ATOM 610 N N . ALA A 1 90 ? -8.159 7.757 0.090 1.00 97.88 90 ALA A N 1
ATOM 611 C CA . ALA A 1 90 ? -8.695 6.707 -0.755 1.00 97.88 90 ALA A CA 1
ATOM 612 C C . ALA A 1 90 ? -7.603 6.102 -1.648 1.00 97.88 90 ALA A C 1
ATOM 614 O O . ALA A 1 90 ? -6.832 6.834 -2.266 1.00 97.88 90 ALA A O 1
ATOM 615 N N . VAL A 1 91 ? -7.595 4.778 -1.770 1.00 98.25 91 VAL A N 1
ATOM 616 C CA . VAL A 1 91 ? -6.700 4.022 -2.650 1.00 98.25 91 VAL A CA 1
ATOM 617 C C . VAL A 1 91 ? -7.485 3.295 -3.741 1.00 98.25 91 VAL A C 1
ATOM 619 O O . VAL A 1 91 ? -8.707 3.114 -3.655 1.00 98.25 91 VAL A O 1
ATOM 622 N N . THR A 1 92 ? -6.774 2.895 -4.795 1.00 97.75 92 THR A N 1
ATOM 623 C CA . THR A 1 92 ? -7.329 2.129 -5.916 1.00 97.75 92 THR A CA 1
ATOM 624 C C . THR A 1 92 ? -6.682 0.757 -5.977 1.00 97.75 92 THR A C 1
ATOM 626 O O . THR A 1 92 ? -5.466 0.658 -6.070 1.00 97.75 92 THR A O 1
ATOM 629 N N . VAL A 1 93 ? -7.506 -0.286 -5.970 1.00 98.06 93 VAL A N 1
ATOM 630 C CA . VAL A 1 93 ? -7.102 -1.677 -6.168 1.00 98.06 93 VAL A CA 1
ATOM 631 C C . VAL A 1 93 ? -7.191 -2.002 -7.652 1.00 98.06 93 VAL A C 1
ATOM 633 O O . VAL A 1 93 ? -8.248 -1.845 -8.272 1.00 98.06 93 VAL A O 1
ATOM 636 N N . LEU A 1 94 ? -6.075 -2.440 -8.223 1.00 96.50 94 LEU A N 1
ATOM 637 C CA . LEU A 1 94 ? -5.960 -2.765 -9.638 1.00 96.50 94 LEU A CA 1
ATOM 638 C C . LEU A 1 94 ? -6.435 -4.202 -9.910 1.00 96.50 94 LEU A C 1
ATOM 640 O O . LEU A 1 94 ? -6.264 -5.074 -9.056 1.00 96.50 94 LEU A O 1
ATOM 644 N N . PRO A 1 95 ? -7.021 -4.477 -11.089 1.00 96.12 95 PRO A N 1
ATOM 645 C CA . PRO A 1 95 ? -7.292 -5.843 -11.517 1.00 96.12 95 PRO A CA 1
ATOM 646 C C . PRO A 1 95 ? -5.999 -6.571 -11.871 1.00 96.12 95 PRO A C 1
ATOM 648 O O . PRO A 1 95 ? -5.043 -5.948 -12.349 1.00 96.12 95 PRO A O 1
ATOM 651 N N . ASP A 1 96 ? -6.002 -7.891 -11.701 1.00 94.94 96 ASP A N 1
ATOM 652 C CA . ASP A 1 96 ? -4.944 -8.722 -12.256 1.00 94.94 96 ASP A CA 1
ATOM 653 C C . ASP A 1 96 ? -5.187 -8.928 -13.748 1.00 94.94 96 ASP A C 1
ATOM 655 O O . ASP A 1 96 ? -6.025 -9.715 -14.183 1.00 94.94 96 ASP A O 1
ATOM 659 N N . ARG A 1 97 ? -4.514 -8.101 -14.541 1.00 93.00 97 ARG A N 1
ATOM 660 C CA . ARG A 1 97 ? -4.496 -8.204 -15.994 1.00 93.00 97 ARG A CA 1
ATOM 661 C C . ARG A 1 97 ? -3.127 -7.783 -16.523 1.00 93.00 97 ARG A C 1
ATOM 663 O O . ARG A 1 97 ? -2.502 -6.909 -15.909 1.00 93.00 97 ARG A O 1
ATOM 670 N N . PRO A 1 98 ? -2.692 -8.318 -17.677 1.00 88.69 98 PRO A N 1
ATOM 671 C CA . PRO A 1 98 ? -1.389 -7.981 -18.249 1.00 88.69 98 PRO A CA 1
ATOM 672 C C . PRO A 1 98 ? -1.252 -6.499 -18.618 1.00 88.69 98 PRO A C 1
ATOM 674 O O . PRO A 1 98 ? -0.228 -5.877 -18.346 1.00 88.69 98 PRO A O 1
ATOM 677 N N . ALA A 1 99 ? -2.295 -5.912 -19.214 1.00 88.69 99 ALA A N 1
ATOM 678 C CA . ALA A 1 99 ? -2.250 -4.532 -19.687 1.00 88.69 99 ALA A CA 1
ATOM 679 C C . ALA A 1 99 ? -2.214 -3.526 -18.514 1.00 88.69 99 ALA A C 1
ATOM 681 O O . ALA A 1 99 ? -3.120 -3.537 -17.664 1.00 88.69 99 ALA A O 1
ATOM 682 N N . PRO A 1 100 ? -1.222 -2.613 -18.465 1.00 84.00 100 PRO A N 1
ATOM 683 C CA . PRO A 1 100 ? -1.125 -1.640 -17.388 1.00 84.00 100 PRO A CA 1
ATOM 684 C C . PRO A 1 100 ? -2.260 -0.603 -17.475 1.00 84.00 100 PRO A C 1
ATOM 686 O O . PRO A 1 100 ? -2.757 -0.308 -18.561 1.00 84.00 100 PRO A O 1
ATOM 689 N N . PRO A 1 101 ? -2.658 0.025 -16.352 1.00 84.69 101 PRO A N 1
ATOM 690 C CA . PRO A 1 101 ? -3.648 1.108 -16.367 1.00 84.69 101 PRO A CA 1
ATOM 691 C C . PRO A 1 101 ? -3.207 2.345 -17.166 1.00 84.69 101 PRO A C 1
ATOM 693 O O . PRO A 1 101 ? -4.043 3.145 -17.572 1.00 84.69 101 PRO A O 1
ATOM 696 N N . ARG A 1 102 ? -1.893 2.527 -17.338 1.00 86.81 102 ARG A N 1
ATOM 697 C CA . ARG A 1 102 ? -1.258 3.631 -18.064 1.00 86.81 102 ARG A CA 1
ATOM 698 C C . ARG A 1 102 ? 0.114 3.194 -18.565 1.00 86.81 102 ARG A C 1
ATOM 700 O O . ARG A 1 102 ? 0.832 2.513 -17.838 1.00 86.81 102 ARG A O 1
ATOM 707 N N . THR A 1 103 ? 0.495 3.635 -19.758 1.00 89.50 103 THR A N 1
ATOM 708 C CA . THR A 1 103 ? 1.792 3.309 -20.374 1.00 89.50 103 THR A CA 1
ATOM 709 C C . THR A 1 103 ? 2.914 4.266 -19.980 1.00 89.50 103 THR A C 1
ATOM 711 O O . THR A 1 103 ? 4.068 3.895 -20.111 1.00 89.50 103 THR A O 1
ATOM 714 N N . ARG A 1 104 ? 2.606 5.433 -19.389 1.00 88.62 104 ARG A N 1
ATOM 715 C CA . ARG A 1 104 ? 3.608 6.424 -18.922 1.00 88.62 104 ARG A CA 1
ATOM 716 C C . ARG A 1 104 ? 4.684 5.863 -17.986 1.00 88.62 104 ARG A C 1
ATOM 718 O O . ARG A 1 104 ? 5.724 6.472 -17.790 1.00 88.62 104 ARG A O 1
ATOM 725 N N . ILE A 1 105 ? 4.415 4.720 -17.362 1.00 87.62 105 ILE A N 1
ATOM 726 C CA . ILE A 1 105 ? 5.393 3.987 -16.556 1.00 87.62 105 ILE A CA 1
ATOM 727 C C . ILE A 1 105 ? 6.613 3.535 -17.368 1.00 87.62 105 ILE A C 1
ATOM 729 O O . ILE A 1 105 ? 7.690 3.386 -16.806 1.00 87.62 105 ILE A O 1
ATOM 733 N N . TYR A 1 106 ? 6.459 3.328 -18.673 1.00 89.12 106 TYR A N 1
ATOM 734 C CA . TYR A 1 106 ? 7.549 2.953 -19.567 1.00 89.12 106 TYR A CA 1
ATOM 735 C C . TYR A 1 106 ? 8.436 4.147 -19.943 1.00 89.12 106 TYR A C 1
ATOM 737 O O . TYR A 1 106 ? 9.573 3.939 -20.345 1.00 89.12 106 TYR A O 1
ATOM 745 N N . ASP A 1 107 ? 7.970 5.380 -19.717 1.00 93.38 107 ASP A N 1
ATOM 746 C CA . ASP A 1 107 ? 8.744 6.608 -19.952 1.00 93.38 107 ASP A CA 1
ATOM 747 C C . ASP A 1 107 ? 9.652 6.968 -18.758 1.00 93.38 107 ASP A C 1
ATOM 749 O O . ASP A 1 107 ? 10.302 8.017 -18.741 1.00 93.38 107 ASP A O 1
ATOM 753 N N . GLN A 1 108 ? 9.677 6.136 -17.710 1.00 93.69 108 GLN A N 1
ATOM 754 C CA . GLN A 1 108 ? 10.538 6.367 -16.555 1.00 93.69 108 GLN A CA 1
ATOM 755 C C . GLN A 1 108 ? 12.006 6.114 -16.905 1.00 93.69 108 GLN A C 1
ATOM 757 O O . GLN A 1 108 ? 12.346 5.177 -17.624 1.00 93.69 108 GLN A O 1
ATOM 762 N N . ARG A 1 109 ? 12.898 6.931 -16.345 1.00 94.25 109 ARG A N 1
ATOM 763 C CA . ARG A 1 109 ? 14.340 6.753 -16.522 1.00 94.25 109 ARG A CA 1
ATOM 764 C C . ARG A 1 109 ? 14.834 5.632 -15.616 1.00 94.25 109 ARG A C 1
ATOM 766 O O . ARG A 1 109 ? 14.594 5.669 -14.411 1.00 94.25 109 ARG A O 1
ATOM 773 N N . ILE A 1 110 ? 15.537 4.675 -16.205 1.00 92.81 110 ILE A N 1
ATOM 774 C CA . ILE A 1 110 ? 16.215 3.586 -15.502 1.00 92.81 110 ILE A CA 1
ATOM 775 C C . ILE A 1 110 ? 17.726 3.853 -15.584 1.00 92.81 110 ILE A C 1
ATOM 777 O O . ILE A 1 110 ? 18.183 4.302 -16.639 1.00 92.81 110 ILE A O 1
ATOM 781 N N . PRO A 1 111 ? 18.503 3.642 -14.503 1.00 92.69 111 PRO A N 1
ATOM 782 C CA . PRO A 1 111 ? 19.959 3.723 -14.575 1.00 92.69 111 PRO A CA 1
ATOM 783 C C . PRO A 1 111 ? 20.507 2.814 -15.679 1.00 92.69 111 PRO A C 1
ATOM 785 O O . PRO A 1 111 ? 20.055 1.682 -15.826 1.00 92.69 111 PRO A O 1
ATOM 788 N N . ALA A 1 112 ? 21.483 3.302 -16.446 1.00 94.38 112 ALA A N 1
ATOM 789 C CA . ALA A 1 112 ? 22.135 2.493 -17.478 1.00 94.38 112 ALA A CA 1
ATOM 790 C C . ALA A 1 112 ? 22.974 1.348 -16.880 1.00 94.38 112 ALA A C 1
ATOM 792 O O . ALA A 1 112 ? 23.224 0.360 -17.559 1.00 94.38 112 ALA A O 1
ATOM 793 N N . SER A 1 113 ? 23.393 1.486 -15.620 1.00 96.81 113 SER A N 1
ATOM 794 C CA . SER A 1 113 ? 24.080 0.467 -14.832 1.00 96.81 113 SER A CA 1
ATOM 795 C C . SER A 1 113 ? 23.922 0.746 -13.331 1.00 96.81 113 SER A C 1
ATOM 797 O O . SER A 1 113 ? 23.597 1.867 -12.924 1.00 96.81 113 SER A O 1
ATOM 799 N N . GLY A 1 114 ? 24.162 -0.276 -12.509 1.00 97.19 114 GLY A N 1
ATOM 800 C CA . GLY A 1 114 ? 24.185 -0.212 -11.050 1.00 97.19 114 GLY A CA 1
ATOM 801 C C . GLY A 1 114 ? 22.812 -0.226 -10.374 1.00 97.19 114 GLY A C 1
ATOM 802 O O . GLY A 1 114 ? 21.777 -0.507 -10.987 1.00 97.19 114 GLY A O 1
ATOM 803 N N . TYR A 1 115 ? 22.828 0.081 -9.073 1.00 97.44 115 TYR A N 1
ATOM 804 C CA . TYR A 1 115 ? 21.654 0.042 -8.205 1.00 97.44 115 TYR A CA 1
ATOM 805 C C . TYR A 1 115 ? 20.699 1.212 -8.458 1.00 97.44 115 TYR A C 1
ATOM 807 O O . TYR A 1 115 ? 21.100 2.376 -8.528 1.00 97.44 115 TYR A O 1
ATOM 815 N N . GLY A 1 116 ? 19.403 0.919 -8.490 1.00 95.94 116 GLY A N 1
ATOM 816 C CA . GLY A 1 116 ? 18.367 1.936 -8.558 1.00 95.94 116 GLY A CA 1
ATOM 817 C C . GLY A 1 116 ? 16.986 1.404 -8.218 1.00 95.94 116 GLY A C 1
ATOM 818 O O . GLY A 1 116 ? 16.820 0.324 -7.654 1.00 95.94 116 GLY A O 1
ATOM 819 N N . TYR A 1 117 ? 15.974 2.186 -8.581 1.00 95.81 117 TYR A N 1
ATOM 820 C CA . TYR A 1 117 ? 14.580 1.811 -8.397 1.00 95.81 117 TYR A CA 1
ATOM 821 C C . TYR A 1 117 ? 13.790 2.052 -9.671 1.00 95.81 117 TYR A C 1
ATOM 823 O O . TYR A 1 117 ? 13.848 3.141 -10.243 1.00 95.81 117 TYR A O 1
ATOM 831 N N . LEU A 1 118 ? 12.965 1.078 -10.037 1.00 95.06 118 LEU A N 1
ATOM 832 C CA . LEU A 1 118 ? 11.869 1.286 -10.973 1.00 95.06 118 LEU A CA 1
ATOM 833 C C . LEU A 1 118 ? 10.562 1.468 -10.210 1.00 95.06 118 LEU A C 1
ATOM 835 O O . LEU A 1 118 ? 10.354 0.926 -9.127 1.00 95.06 118 LEU A O 1
ATOM 839 N N . THR A 1 119 ? 9.662 2.247 -10.785 1.00 94.06 119 THR A N 1
ATOM 840 C CA . THR A 1 119 ? 8.281 2.386 -10.326 1.00 94.06 119 THR A CA 1
ATOM 841 C C . THR A 1 119 ? 7.437 1.329 -11.020 1.00 94.06 119 THR A C 1
ATOM 843 O O . THR A 1 119 ? 7.466 1.243 -12.247 1.00 94.06 119 THR A O 1
ATOM 846 N N . THR A 1 120 ? 6.682 0.544 -10.259 1.00 92.19 120 THR A N 1
ATOM 847 C CA . THR A 1 120 ? 5.750 -0.476 -10.757 1.00 92.19 120 THR A CA 1
ATOM 848 C C . THR A 1 120 ? 4.364 0.116 -11.035 1.00 92.19 120 THR A C 1
ATOM 850 O O . THR A 1 120 ? 4.077 1.276 -10.726 1.00 92.19 120 THR A O 1
ATOM 853 N N . ARG A 1 121 ? 3.477 -0.669 -11.667 1.00 92.75 121 ARG A N 1
ATOM 854 C CA . ARG A 1 121 ? 2.149 -0.207 -12.136 1.00 92.75 121 ARG A CA 1
ATOM 855 C C . ARG A 1 121 ? 1.246 0.360 -11.037 1.00 92.75 121 ARG A C 1
ATOM 857 O O . ARG A 1 121 ? 0.395 1.197 -11.326 1.00 92.75 121 ARG A O 1
ATOM 864 N N . ASP A 1 122 ? 1.436 -0.094 -9.807 1.00 92.62 122 ASP A N 1
ATOM 865 C CA . ASP A 1 122 ? 0.736 0.333 -8.595 1.00 92.62 122 ASP A CA 1
ATOM 866 C C . ASP A 1 122 ? 1.451 1.477 -7.847 1.00 92.62 122 ASP A C 1
ATOM 868 O O . ASP A 1 122 ? 0.950 1.963 -6.841 1.00 92.62 122 ASP A O 1
ATOM 872 N N . GLY A 1 123 ? 2.588 1.957 -8.360 1.00 91.44 123 GLY A N 1
ATOM 873 C CA . GLY A 1 123 ? 3.374 3.039 -7.764 1.00 91.44 123 GLY A CA 1
ATOM 874 C C . GLY A 1 123 ? 4.454 2.580 -6.781 1.00 91.44 123 GLY A C 1
ATOM 875 O O . GLY A 1 123 ? 5.262 3.413 -6.366 1.00 91.44 123 GLY A O 1
ATOM 876 N N . THR A 1 124 ? 4.512 1.288 -6.445 1.00 92.88 124 THR A N 1
ATOM 877 C CA . THR A 1 124 ? 5.565 0.720 -5.592 1.00 92.88 124 THR A CA 1
ATOM 878 C C . THR A 1 124 ? 6.941 0.888 -6.251 1.00 92.88 124 THR A C 1
ATOM 880 O O . THR A 1 124 ? 7.071 0.948 -7.476 1.00 92.88 124 THR A O 1
ATOM 883 N N . LYS A 1 125 ? 7.995 1.013 -5.441 1.00 94.25 125 LYS A N 1
ATOM 884 C CA . LYS A 1 125 ? 9.379 1.036 -5.921 1.00 94.25 125 LYS A CA 1
ATOM 885 C C . LYS A 1 125 ? 9.972 -0.363 -5.820 1.00 94.25 125 LYS A C 1
ATOM 887 O O . LYS A 1 125 ? 10.047 -0.916 -4.728 1.00 94.25 125 LYS A O 1
ATOM 892 N N . LEU A 1 126 ? 10.397 -0.915 -6.950 1.00 95.25 126 LEU A N 1
ATOM 893 C CA . LEU A 1 126 ? 11.154 -2.159 -7.011 1.00 95.25 126 LEU A CA 1
ATOM 894 C C . LEU A 1 126 ? 12.635 -1.815 -7.150 1.00 95.25 126 LEU A C 1
ATOM 896 O O . LEU A 1 126 ? 13.019 -1.109 -8.084 1.00 95.25 126 LEU A O 1
ATOM 900 N N . ALA A 1 127 ? 13.440 -2.294 -6.206 1.00 97.38 127 ALA A N 1
ATOM 901 C CA . ALA A 1 127 ? 14.890 -2.210 -6.296 1.00 97.38 127 ALA A CA 1
ATOM 902 C C . ALA A 1 127 ? 15.384 -3.056 -7.475 1.00 97.38 127 ALA A C 1
ATOM 904 O O . ALA A 1 127 ? 14.915 -4.177 -7.678 1.00 97.38 127 ALA A O 1
ATOM 905 N N . ILE A 1 128 ? 16.322 -2.508 -8.239 1.00 96.81 128 ILE A N 1
ATOM 906 C CA . ILE A 1 128 ? 16.954 -3.170 -9.379 1.00 96.81 128 ILE A CA 1
ATOM 907 C C . ILE A 1 128 ? 18.459 -2.937 -9.357 1.00 96.81 128 ILE A C 1
ATOM 909 O O . ILE A 1 128 ? 18.929 -1.928 -8.833 1.00 96.81 128 ILE A O 1
ATOM 913 N N . ASP A 1 129 ? 19.186 -3.858 -9.975 1.00 97.12 129 ASP A N 1
ATOM 914 C CA . ASP A 1 129 ? 20.602 -3.730 -10.298 1.00 97.12 129 ASP A CA 1
ATOM 915 C C . ASP A 1 129 ? 20.754 -4.002 -11.797 1.00 97.12 129 ASP A C 1
ATOM 917 O O . ASP A 1 129 ? 20.350 -5.065 -12.276 1.00 97.12 129 ASP A O 1
ATOM 921 N N . VAL A 1 130 ? 21.243 -3.014 -12.546 1.00 96.25 130 VAL A N 1
ATOM 922 C CA . VAL A 1 130 ? 21.425 -3.108 -14.002 1.00 96.25 130 VAL A CA 1
ATOM 923 C C . VAL A 1 130 ? 22.892 -3.410 -14.288 1.00 96.25 130 VAL A C 1
ATOM 925 O O . VAL A 1 130 ? 23.772 -2.707 -13.792 1.00 96.25 130 VAL A O 1
ATOM 928 N N . ARG A 1 131 ? 23.153 -4.458 -15.069 1.00 92.31 131 ARG A N 1
ATOM 929 C CA . ARG A 1 131 ? 24.506 -4.896 -15.432 1.00 92.31 131 ARG A CA 1
ATOM 930 C C . ARG A 1 131 ? 24.830 -4.593 -16.879 1.00 92.31 131 ARG A C 1
ATOM 932 O O . ARG A 1 131 ? 23.895 -4.690 -17.703 1.00 92.31 131 ARG A O 1
#

Foldseek 3Di:
DDDDDDDDDDDDDDDPPDPPDPQQPWEWFAEAQKIKIASAAAQWKKF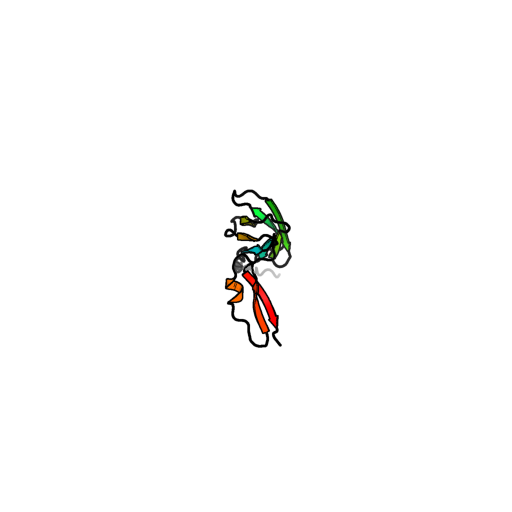KAAQVRHGPDIDTAHNRRIDMDHNHDFAWRIWMATPVDDIYPIYTHHHPDPDAPDPCLVVDDDDCAAWDWRQDSRRDTDIDGHD